Protein AF-A0A519V701-F1 (afdb_monomer_lite)

Structure (mmCIF, N/CA/C/O backbone):
data_AF-A0A519V701-F1
#
_entry.id   AF-A0A519V701-F1
#
loop_
_atom_site.group_PDB
_atom_site.id
_atom_site.type_symbol
_atom_site.label_atom_id
_atom_site.label_alt_id
_atom_site.label_comp_id
_atom_site.label_asym_id
_atom_site.label_entity_id
_atom_site.label_seq_id
_atom_site.pdbx_PDB_ins_code
_atom_site.Cartn_x
_atom_site.Cartn_y
_atom_site.Cartn_z
_atom_site.occupancy
_atom_site.B_iso_or_equiv
_atom_site.auth_seq_id
_atom_site.auth_comp_id
_atom_site.auth_asym_id
_atom_site.auth_atom_id
_atom_site.pdbx_PDB_model_num
ATOM 1 N N . MET A 1 1 ? -10.070 3.987 4.818 1.00 82.25 1 MET A N 1
ATOM 2 C CA . MET A 1 1 ? -10.087 2.769 3.984 1.00 82.25 1 MET A CA 1
ATOM 3 C C . MET A 1 1 ? -8.996 2.858 2.927 1.00 82.25 1 MET A C 1
ATOM 5 O O . MET A 1 1 ? -8.814 3.919 2.340 1.00 82.25 1 MET A O 1
ATOM 9 N N . ALA A 1 2 ? -8.291 1.753 2.680 1.00 86.44 2 ALA A N 1
ATOM 10 C CA . ALA A 1 2 ? -7.309 1.628 1.606 1.00 86.44 2 ALA A CA 1
ATOM 11 C C . ALA A 1 2 ? -7.797 0.601 0.577 1.00 86.44 2 ALA A C 1
ATOM 13 O O . ALA A 1 2 ? -8.280 -0.465 0.951 1.00 86.44 2 ALA A O 1
ATOM 14 N N . THR A 1 3 ? -7.692 0.914 -0.712 1.00 89.25 3 THR A N 1
ATOM 15 C CA . THR A 1 3 ? -8.003 -0.013 -1.809 1.00 89.25 3 THR A CA 1
ATOM 16 C C . THR A 1 3 ? -6.784 -0.161 -2.704 1.00 89.25 3 THR A C 1
ATOM 18 O O . THR A 1 3 ? -6.254 0.831 -3.196 1.00 89.25 3 THR A O 1
ATOM 21 N N . TYR A 1 4 ? -6.373 -1.405 -2.938 1.00 90.50 4 TYR A N 1
ATOM 22 C CA . TYR A 1 4 ? -5.225 -1.760 -3.767 1.00 90.50 4 TYR A CA 1
ATOM 23 C C . TYR A 1 4 ? -5.705 -2.464 -5.038 1.00 90.50 4 TYR A C 1
ATOM 25 O O . TYR A 1 4 ? -6.556 -3.354 -4.976 1.00 90.50 4 TYR A O 1
ATOM 33 N N . ARG A 1 5 ? -5.155 -2.092 -6.194 1.00 90.62 5 ARG A N 1
ATOM 34 C CA . ARG A 1 5 ? -5.435 -2.715 -7.499 1.00 90.62 5 ARG A CA 1
ATOM 35 C C . ARG A 1 5 ? -4.134 -2.983 -8.257 1.00 90.62 5 ARG A C 1
ATOM 37 O O . ARG A 1 5 ? -3.118 -2.348 -7.988 1.00 90.62 5 ARG A O 1
ATOM 44 N N . GLY A 1 6 ? -4.184 -3.907 -9.219 1.00 90.19 6 GLY A N 1
ATOM 45 C CA . GLY A 1 6 ? -3.015 -4.333 -10.010 1.00 90.19 6 GLY A CA 1
ATOM 46 C C . GLY A 1 6 ? -2.410 -5.675 -9.577 1.00 90.19 6 GLY A C 1
ATOM 47 O O . GLY A 1 6 ? -1.307 -6.026 -9.991 1.00 90.19 6 GLY A O 1
ATOM 48 N N . PHE A 1 7 ? -3.115 -6.445 -8.741 1.00 92.38 7 PHE A N 1
ATOM 49 C CA . PHE A 1 7 ? -2.675 -7.786 -8.356 1.00 92.38 7 PHE A CA 1
ATOM 50 C C . PHE A 1 7 ? -2.959 -8.830 -9.441 1.00 92.38 7 PHE A C 1
ATOM 52 O O . PHE A 1 7 ? -3.995 -8.801 -10.107 1.00 92.38 7 PHE A O 1
ATOM 59 N N . LYS A 1 8 ? -2.064 -9.815 -9.561 1.00 93.06 8 LYS A N 1
ATOM 60 C CA . LYS A 1 8 ? -2.266 -11.020 -10.369 1.00 93.06 8 LYS A CA 1
ATOM 61 C C . LYS A 1 8 ? -3.483 -11.792 -9.848 1.00 93.06 8 LYS A C 1
ATOM 63 O O . LYS A 1 8 ? -3.596 -12.021 -8.639 1.00 93.06 8 LYS A O 1
ATOM 68 N N . LYS A 1 9 ? -4.358 -12.257 -10.747 1.00 91.12 9 LYS A N 1
ATOM 69 C CA . LYS A 1 9 ? -5.501 -13.114 -10.384 1.00 91.12 9 LYS A CA 1
ATOM 70 C C . LYS A 1 9 ? -5.022 -14.339 -9.593 1.00 91.12 9 LYS A C 1
ATOM 72 O O . LYS A 1 9 ? -4.052 -14.984 -9.981 1.00 91.12 9 LYS A O 1
ATOM 77 N N . GLY A 1 10 ? -5.689 -14.629 -8.474 1.00 93.12 10 GLY A N 1
ATOM 78 C CA . GLY A 1 10 ? -5.354 -15.756 -7.595 1.00 93.12 10 GLY A CA 1
ATOM 79 C C . GLY A 1 10 ? -4.086 -15.578 -6.751 1.00 93.12 10 GLY A C 1
ATOM 80 O O . GLY A 1 10 ? -3.673 -16.525 -6.098 1.00 93.12 10 GLY A O 1
ATOM 81 N N . SER A 1 11 ? -3.454 -14.397 -6.748 1.00 94.69 11 SER A N 1
ATOM 82 C CA . SER A 1 11 ? -2.225 -14.160 -5.969 1.00 94.69 11 SER A CA 1
ATOM 83 C C . SER A 1 11 ? -2.443 -13.558 -4.584 1.00 94.69 11 SER A C 1
ATOM 85 O O . SER A 1 11 ? -1.469 -13.382 -3.855 1.00 94.69 11 SER A O 1
ATOM 87 N N . ILE A 1 12 ? -3.684 -13.202 -4.240 1.00 94.56 12 ILE A N 1
ATOM 88 C CA . ILE A 1 12 ? -4.012 -12.620 -2.937 1.00 94.56 12 ILE A CA 1
ATOM 89 C C . ILE A 1 12 ? -3.823 -13.699 -1.870 1.00 94.56 12 ILE A C 1
ATOM 91 O O . ILE A 1 12 ? -4.445 -14.755 -1.937 1.00 94.56 12 ILE A O 1
ATOM 95 N N . THR A 1 13 ? -2.951 -13.431 -0.900 1.00 94.06 13 THR A N 1
ATOM 96 C CA . THR A 1 13 ? -2.558 -14.394 0.144 1.00 94.06 13 THR A CA 1
ATOM 97 C C . THR A 1 13 ? -3.296 -14.194 1.464 1.00 94.06 13 THR A C 1
ATOM 99 O O . THR A 1 13 ? -3.135 -14.991 2.384 1.00 94.06 13 THR A O 1
ATOM 102 N N . VAL A 1 14 ? -4.094 -13.132 1.571 1.00 93.50 14 VAL A N 1
ATOM 103 C CA . VAL A 1 14 ? -4.849 -12.773 2.777 1.00 93.50 14 VAL A CA 1
ATOM 104 C C . VAL A 1 14 ? -6.331 -13.096 2.618 1.00 93.50 14 VAL A C 1
ATOM 106 O O . VAL A 1 14 ? -6.856 -13.130 1.504 1.00 93.50 14 VAL A O 1
ATOM 109 N N . LYS A 1 15 ? -7.017 -13.322 3.738 1.00 94.00 15 LYS A N 1
ATOM 110 C CA . LYS A 1 15 ? -8.457 -13.610 3.772 1.00 94.00 15 LYS A CA 1
ATOM 111 C C . LYS A 1 15 ? -9.271 -12.369 4.133 1.00 94.00 15 LYS A C 1
ATOM 113 O O . LYS A 1 15 ? -8.786 -11.457 4.799 1.00 94.00 15 LYS A O 1
ATOM 118 N N . VAL A 1 16 ? -10.540 -12.355 3.730 1.00 92.12 16 VAL A N 1
ATOM 119 C CA . VAL A 1 16 ? -11.495 -11.327 4.167 1.00 92.12 16 VAL A CA 1
ATOM 120 C C . VAL A 1 16 ? -11.611 -11.357 5.694 1.00 92.12 16 VAL A C 1
ATOM 122 O O . VAL A 1 16 ? -11.745 -12.426 6.283 1.00 92.12 16 VAL A O 1
ATOM 125 N N . GLY A 1 17 ? -11.516 -10.185 6.326 1.00 92.25 17 GLY A N 1
ATOM 126 C CA . GLY A 1 17 ? -11.543 -10.034 7.786 1.00 92.25 17 GLY A CA 1
ATOM 127 C C . GLY A 1 17 ? -10.215 -10.331 8.495 1.00 92.25 17 GLY A C 1
ATOM 128 O O . GLY A 1 17 ? -10.124 -10.139 9.703 1.00 92.25 17 GLY A O 1
ATOM 129 N N . GLN A 1 18 ? -9.173 -10.761 7.776 1.00 91.25 18 GLN A N 1
ATOM 130 C CA . GLN A 1 18 ? -7.857 -10.989 8.367 1.00 91.25 18 GLN A CA 1
ATOM 131 C C . GLN A 1 18 ? -7.183 -9.661 8.743 1.00 91.25 18 GLN A C 1
ATOM 133 O O . GLN A 1 18 ? -7.020 -8.776 7.903 1.00 91.25 18 GLN A O 1
ATOM 138 N N . THR A 1 19 ? -6.710 -9.556 9.985 1.00 88.50 19 THR A N 1
ATOM 139 C CA . THR A 1 19 ? -5.797 -8.485 10.401 1.00 88.50 19 THR A CA 1
ATOM 140 C C . THR A 1 19 ? -4.434 -8.676 9.735 1.00 88.50 19 THR A C 1
ATOM 142 O O . THR A 1 19 ? -3.833 -9.747 9.832 1.00 88.50 19 THR A O 1
ATOM 145 N N . VAL A 1 20 ? -3.941 -7.635 9.065 1.00 87.25 20 VAL A N 1
ATOM 146 C CA . VAL A 1 20 ? -2.619 -7.608 8.424 1.00 87.25 20 VAL A CA 1
ATOM 147 C C . VAL A 1 20 ? -1.760 -6.531 9.077 1.00 87.25 20 VAL A C 1
ATOM 149 O O . VAL A 1 20 ? -2.250 -5.443 9.366 1.00 87.25 20 VAL A O 1
ATOM 152 N N . PHE A 1 21 ? -0.484 -6.832 9.305 1.00 83.81 21 PHE A N 1
ATOM 153 C CA . PHE A 1 21 ? 0.486 -5.872 9.841 1.00 83.81 21 PHE A CA 1
ATOM 154 C C . PHE A 1 21 ? 1.298 -5.234 8.710 1.00 83.81 21 PHE A C 1
ATOM 156 O O . PHE A 1 21 ? 1.339 -5.798 7.606 1.00 83.81 21 PHE A O 1
ATOM 163 N N . PRO A 1 22 ? 1.978 -4.095 8.945 1.00 83.25 22 PRO A N 1
ATOM 164 C CA . PRO A 1 22 ? 2.916 -3.565 7.964 1.00 83.25 22 PRO A CA 1
ATOM 165 C C . PRO A 1 22 ? 3.905 -4.645 7.491 1.00 83.25 22 PRO A C 1
ATOM 167 O O . PRO A 1 22 ? 4.203 -5.596 8.210 1.00 83.25 22 PRO A O 1
ATOM 170 N N . TYR A 1 23 ? 4.353 -4.549 6.241 1.00 80.69 23 TYR A N 1
ATOM 171 C CA . TYR A 1 23 ? 5.174 -5.565 5.556 1.00 80.69 23 TYR A CA 1
ATOM 172 C C . TYR A 1 23 ? 4.517 -6.932 5.300 1.00 80.69 23 TYR A C 1
ATOM 174 O O . TYR A 1 23 ? 5.117 -7.762 4.615 1.00 80.69 23 TYR A O 1
ATOM 182 N N . THR A 1 24 ? 3.283 -7.175 5.753 1.00 87.44 24 THR A N 1
ATOM 183 C CA . THR A 1 24 ? 2.550 -8.391 5.376 1.00 87.44 24 THR A CA 1
ATOM 184 C C . THR A 1 24 ? 2.331 -8.408 3.866 1.00 87.44 24 THR A C 1
ATOM 186 O O . THR A 1 24 ? 1.760 -7.481 3.289 1.00 87.44 24 THR A O 1
ATOM 189 N N . LYS A 1 25 ? 2.753 -9.489 3.206 1.00 89.75 25 LYS A N 1
ATOM 190 C CA . LYS A 1 25 ? 2.480 -9.693 1.783 1.00 89.75 25 LYS A CA 1
ATOM 191 C C . LYS A 1 25 ? 0.976 -9.887 1.571 1.00 89.75 25 LYS A C 1
ATOM 193 O O . LYS A 1 25 ? 0.395 -10.844 2.075 1.00 89.75 25 LYS A O 1
ATOM 198 N N . VAL A 1 26 ? 0.367 -8.994 0.792 1.00 92.06 26 VAL A N 1
ATOM 199 C CA . VAL A 1 26 ? -1.070 -9.043 0.461 1.00 92.06 26 VAL A CA 1
ATOM 200 C C . VAL A 1 26 ? -1.324 -9.764 -0.866 1.00 92.06 26 VAL A C 1
ATOM 202 O O . VAL A 1 26 ? -2.322 -10.465 -1.009 1.00 92.06 26 VAL A O 1
ATOM 205 N N . GLY A 1 27 ? -0.411 -9.634 -1.831 1.00 92.62 27 GLY A N 1
ATOM 206 C CA . GLY A 1 27 ? -0.513 -10.284 -3.135 1.00 92.62 27 GLY A CA 1
ATOM 207 C C . GLY A 1 27 ? 0.700 -10.020 -4.023 1.00 92.62 27 GLY A C 1
ATOM 208 O O . GLY A 1 27 ? 1.672 -9.400 -3.589 1.00 92.62 27 GLY A O 1
ATOM 209 N N . LEU A 1 28 ? 0.658 -10.507 -5.266 1.00 93.50 28 LEU A N 1
ATOM 210 C CA . LEU A 1 28 ? 1.705 -10.264 -6.263 1.00 93.50 28 LEU A CA 1
ATOM 211 C C . LEU A 1 28 ? 1.214 -9.279 -7.315 1.00 93.50 28 LEU A C 1
ATOM 213 O O . LEU A 1 28 ? 0.115 -9.433 -7.842 1.00 93.50 28 LEU A O 1
ATOM 217 N N . ASN A 1 29 ? 2.039 -8.290 -7.649 1.00 92.31 29 ASN A N 1
ATOM 218 C CA . ASN A 1 29 ? 1.773 -7.420 -8.789 1.00 92.31 29 ASN A CA 1
ATOM 219 C C . ASN A 1 29 ? 1.889 -8.216 -10.105 1.00 92.31 29 ASN A C 1
ATOM 221 O O . ASN A 1 29 ? 2.586 -9.232 -10.170 1.00 92.31 29 ASN A O 1
ATOM 225 N N . THR A 1 30 ? 1.203 -7.767 -11.151 1.00 90.62 30 THR A N 1
ATOM 226 C CA . THR A 1 30 ? 1.310 -8.345 -12.492 1.00 90.62 30 THR A CA 1
ATOM 227 C C . THR A 1 30 ? 1.550 -7.265 -13.529 1.00 90.62 30 THR A C 1
ATOM 229 O O . THR A 1 30 ? 1.082 -6.138 -13.391 1.00 90.62 30 THR A O 1
ATOM 232 N N . LYS A 1 31 ? 2.226 -7.644 -14.616 1.00 91.00 31 LYS A N 1
ATOM 233 C CA . LYS A 1 31 ? 2.286 -6.812 -15.814 1.00 91.00 31 LYS A CA 1
ATOM 234 C C . LYS A 1 31 ? 0.871 -6.578 -16.338 1.00 91.00 31 LYS A C 1
ATOM 236 O O . LYS A 1 31 ? 0.056 -7.506 -16.339 1.00 91.00 31 LYS A O 1
ATOM 241 N N . SER A 1 32 ? 0.594 -5.358 -16.779 1.00 80.06 32 SER A N 1
ATOM 242 C CA . SER A 1 32 ? -0.696 -4.963 -17.341 1.00 80.06 32 SER A CA 1
ATOM 243 C C . SER A 1 32 ? -0.515 -4.023 -18.532 1.00 80.06 32 SER A C 1
ATOM 245 O O . SER A 1 32 ? 0.412 -3.214 -18.553 1.00 80.06 32 SER A O 1
ATOM 247 N N . GLY A 1 33 ? -1.444 -4.088 -19.487 1.00 74.56 33 GLY A N 1
ATOM 248 C CA . GLY A 1 33 ? -1.421 -3.273 -20.704 1.00 74.56 33 GLY A CA 1
ATOM 249 C C . GLY A 1 33 ? -0.454 -3.793 -21.773 1.00 74.56 33 GLY A C 1
ATOM 250 O O . GLY A 1 33 ? 0.336 -4.706 -21.535 1.00 74.56 33 GLY A O 1
ATOM 251 N N . SER A 1 34 ? -0.518 -3.190 -22.961 1.00 75.69 34 SER A N 1
ATOM 252 C CA . SER A 1 34 ? 0.313 -3.533 -24.128 1.00 75.69 34 SER A CA 1
ATOM 253 C C . SER A 1 34 ? 1.813 -3.371 -23.875 1.00 75.69 34 SER A C 1
ATOM 255 O O . SER A 1 34 ? 2.622 -4.075 -24.467 1.00 75.69 34 SER A O 1
ATOM 257 N N . ASN A 1 35 ? 2.186 -2.471 -22.964 1.00 80.31 35 ASN A N 1
ATOM 258 C CA . ASN A 1 35 ? 3.578 -2.087 -22.733 1.00 80.31 35 ASN A CA 1
ATOM 259 C C . ASN A 1 35 ? 4.290 -3.014 -21.729 1.00 80.31 35 ASN A C 1
ATOM 261 O O . ASN A 1 35 ? 5.462 -2.812 -21.432 1.00 80.31 35 ASN A O 1
ATOM 265 N N . GLY A 1 36 ? 3.593 -4.012 -21.165 1.00 84.19 36 GLY A N 1
ATOM 266 C CA . GLY A 1 36 ? 4.197 -5.014 -20.279 1.00 84.19 36 GLY A CA 1
ATOM 267 C C . GLY A 1 36 ? 4.745 -4.465 -18.955 1.00 84.19 36 GLY A C 1
ATOM 268 O O . GLY A 1 36 ? 5.592 -5.110 -18.333 1.00 84.19 36 GLY A O 1
ATOM 269 N N . MET A 1 37 ? 4.273 -3.296 -18.519 1.00 86.31 37 MET A N 1
ATOM 270 C CA . MET A 1 37 ? 4.725 -2.627 -17.297 1.00 86.31 37 MET A CA 1
ATOM 271 C C . MET A 1 37 ? 3.988 -3.157 -16.063 1.00 86.31 37 MET A C 1
ATOM 273 O O . MET A 1 37 ? 2.820 -3.546 -16.139 1.00 86.31 37 MET A O 1
ATOM 277 N N . TYR A 1 38 ? 4.668 -3.154 -14.917 1.00 89.06 38 TYR A N 1
ATOM 278 C CA . TYR A 1 38 ? 4.045 -3.399 -13.617 1.00 89.06 38 TYR A CA 1
ATOM 279 C C . TYR A 1 38 ? 3.402 -2.111 -13.117 1.00 89.06 38 TYR A C 1
ATOM 281 O O . TYR A 1 38 ? 4.046 -1.066 -13.108 1.00 89.06 38 TYR A O 1
ATOM 289 N N . ASN A 1 39 ? 2.145 -2.190 -12.686 1.00 86.62 39 ASN A N 1
ATOM 290 C CA . ASN A 1 39 ? 1.400 -1.028 -12.214 1.00 86.62 39 ASN A CA 1
ATOM 291 C C . ASN A 1 39 ? 0.672 -1.374 -10.920 1.00 86.62 39 ASN A C 1
ATOM 293 O O . ASN A 1 39 ? 0.092 -2.453 -10.787 1.00 86.62 39 ASN A O 1
ATOM 297 N N . ILE A 1 40 ? 0.671 -0.449 -9.967 1.00 87.88 40 ILE A N 1
ATOM 298 C CA . ILE A 1 40 ? -0.147 -0.538 -8.761 1.00 87.88 40 ILE A CA 1
ATOM 299 C C . ILE A 1 40 ? -0.986 0.728 -8.645 1.00 87.88 40 ILE A C 1
ATOM 301 O O . ILE A 1 40 ? -0.505 1.826 -8.909 1.00 87.88 40 ILE A O 1
ATOM 305 N N . SER A 1 41 ? -2.247 0.572 -8.258 1.00 88.62 41 SER A N 1
ATOM 306 C CA . SER A 1 41 ? -3.117 1.696 -7.924 1.00 88.62 41 SER A CA 1
ATOM 307 C C . SER A 1 41 ? -3.527 1.571 -6.465 1.00 88.62 41 SER A C 1
ATOM 309 O O . SER A 1 41 ? -4.007 0.518 -6.034 1.00 88.62 41 SER A O 1
ATOM 311 N N . LEU A 1 42 ? -3.293 2.644 -5.713 1.00 88.12 42 LEU A N 1
ATOM 312 C CA . LEU A 1 42 ? -3.646 2.779 -4.309 1.00 88.12 42 LEU A CA 1
ATOM 313 C C . LEU A 1 42 ? -4.629 3.937 -4.162 1.00 88.12 42 LEU A C 1
ATOM 315 O O . LEU A 1 42 ? -4.336 5.061 -4.557 1.00 88.12 42 LEU A O 1
ATOM 319 N N . LEU A 1 43 ? -5.776 3.655 -3.557 1.00 87.94 43 LEU A N 1
ATOM 320 C CA . LEU A 1 43 ? -6.752 4.657 -3.161 1.00 87.94 43 LEU A CA 1
ATOM 321 C C . LEU A 1 43 ? -6.849 4.689 -1.636 1.00 87.94 43 LEU A C 1
ATOM 323 O O . LEU A 1 43 ? -7.241 3.694 -1.022 1.00 87.94 43 LEU A O 1
ATOM 327 N N . LEU A 1 44 ? -6.523 5.835 -1.040 1.00 85.81 44 LEU A N 1
ATOM 328 C CA . LEU A 1 44 ? -6.671 6.103 0.389 1.00 85.81 44 LEU A CA 1
ATOM 329 C C . LEU A 1 44 ? -7.828 7.076 0.606 1.00 85.81 44 LEU A C 1
ATOM 331 O O . LEU A 1 44 ? -7.853 8.168 0.042 1.00 85.81 44 LEU A O 1
ATOM 335 N N . THR A 1 45 ? -8.784 6.667 1.430 1.00 84.19 45 THR A N 1
ATOM 336 C CA . THR A 1 45 ? -9.961 7.466 1.783 1.00 84.19 45 THR A CA 1
ATOM 337 C C . THR A 1 45 ? -10.144 7.497 3.290 1.00 84.19 45 THR A C 1
ATOM 339 O O . THR A 1 45 ? -9.854 6.518 3.983 1.00 84.19 45 THR A O 1
ATOM 342 N N . TYR A 1 46 ? -10.660 8.602 3.808 1.00 84.44 46 TYR A N 1
ATOM 343 C CA . TYR A 1 46 ? -11.054 8.732 5.209 1.00 84.44 46 TYR A CA 1
ATOM 344 C C . TYR A 1 46 ? -12.443 9.358 5.299 1.00 84.44 46 TYR A C 1
ATOM 346 O O . TYR A 1 46 ? -12.877 10.055 4.380 1.00 84.44 46 TYR A O 1
ATOM 354 N N . LEU A 1 47 ? -13.148 9.072 6.392 1.00 81.62 47 LEU A N 1
ATOM 355 C CA . LEU A 1 47 ? -14.439 9.684 6.673 1.00 81.62 47 LEU A CA 1
ATOM 356 C C . LEU A 1 47 ? -14.203 11.097 7.209 1.00 81.62 47 LEU A C 1
ATOM 358 O O . LEU A 1 47 ? -13.492 11.268 8.199 1.00 81.62 47 LEU A O 1
ATOM 362 N N . LYS A 1 48 ? -14.800 12.102 6.570 1.00 78.25 48 LYS A N 1
ATOM 363 C CA . LYS A 1 48 ? -14.773 13.479 7.063 1.00 78.25 48 LYS A CA 1
ATOM 364 C C . LYS A 1 48 ? -15.802 13.618 8.180 1.00 78.25 48 LYS A C 1
ATOM 366 O O . LYS A 1 48 ? -16.983 13.829 7.924 1.00 78.25 48 LYS A O 1
ATOM 3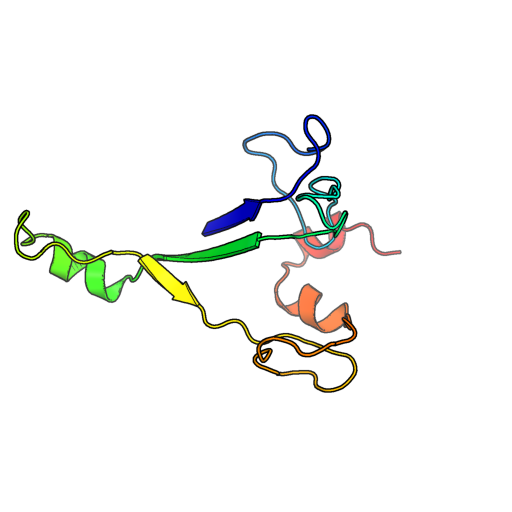71 N N . SER A 1 49 ? -15.359 13.488 9.424 1.00 68.06 49 SER A N 1
ATOM 372 C CA . SER A 1 49 ? -16.217 13.579 10.614 1.00 68.06 49 SER A CA 1
ATOM 373 C C . SER A 1 49 ? -17.000 14.896 10.693 1.00 68.06 49 SER A C 1
ATOM 375 O O . SER A 1 49 ? -18.173 14.878 11.050 1.00 68.06 49 SER A O 1
ATOM 377 N N . ASN A 1 50 ? -16.400 16.016 10.278 1.00 65.75 50 ASN A N 1
ATOM 378 C CA . ASN A 1 50 ? -17.069 17.325 10.260 1.00 65.75 50 ASN A CA 1
ATOM 379 C C . ASN A 1 50 ? -18.229 17.408 9.252 1.00 65.75 50 ASN A C 1
ATOM 381 O O . ASN A 1 50 ? -19.136 18.217 9.433 1.00 65.75 50 ASN A O 1
ATOM 385 N N . ASP A 1 51 ? -18.226 16.563 8.216 1.00 62.97 51 ASP A N 1
ATOM 386 C CA . ASP A 1 51 ? -19.286 16.523 7.204 1.00 62.97 51 ASP A CA 1
ATOM 387 C C . ASP A 1 51 ? -20.409 15.531 7.562 1.00 62.97 51 ASP A C 1
ATOM 389 O O . ASP A 1 51 ? -21.425 15.452 6.873 1.00 62.97 51 ASP A O 1
ATOM 393 N N . LEU A 1 52 ? -20.258 14.777 8.657 1.00 66.06 52 LEU A N 1
ATOM 394 C CA . LEU A 1 52 ? -21.249 13.791 9.080 1.00 66.06 52 LEU A CA 1
ATOM 395 C C . LEU A 1 52 ? -22.536 14.474 9.566 1.00 66.06 52 LEU A C 1
ATOM 397 O O . LEU A 1 52 ? -23.629 14.108 9.139 1.00 66.06 52 LEU A O 1
ATOM 401 N N . GLU A 1 53 ? -22.415 15.518 10.387 1.00 66.06 53 GLU A N 1
ATOM 402 C CA . GLU A 1 53 ? -23.565 16.297 10.867 1.00 66.06 53 GLU A CA 1
ATOM 403 C C . GLU A 1 53 ? -24.201 17.144 9.756 1.00 66.06 53 GLU A C 1
ATOM 405 O O . GLU A 1 53 ? -25.424 17.246 9.676 1.00 66.06 53 GLU A O 1
ATOM 410 N N . SER A 1 54 ? -23.399 17.678 8.826 1.00 62.78 54 SER A N 1
ATOM 411 C CA . SER A 1 54 ? -23.909 18.447 7.681 1.00 62.78 54 SER A CA 1
ATOM 412 C C . SER A 1 54 ? -24.595 17.576 6.618 1.00 62.78 54 SER A C 1
ATOM 414 O O . SER A 1 54 ? -25.334 18.095 5.779 1.00 62.78 54 SER A O 1
ATOM 416 N N . SER A 1 55 ? -24.403 16.252 6.664 1.00 61.12 55 SER A N 1
ATOM 417 C CA . SER A 1 55 ? -25.037 15.295 5.749 1.00 61.12 55 SER A CA 1
ATOM 418 C C . SER A 1 55 ? -26.462 14.885 6.120 1.00 61.12 55 SER A C 1
ATOM 420 O O . SER A 1 55 ? -27.199 14.426 5.250 1.00 61.12 55 SER A O 1
ATOM 422 N N . LYS A 1 56 ? -26.902 15.120 7.366 1.00 65.69 56 LYS A N 1
ATOM 423 C CA . LYS A 1 56 ? -28.263 14.768 7.823 1.00 65.69 56 LYS A CA 1
ATOM 424 C C . LYS A 1 56 ? -29.377 15.501 7.064 1.00 65.69 56 LYS A C 1
ATOM 426 O O . LYS A 1 56 ? -30.480 14.978 6.966 1.00 65.69 56 LYS A O 1
ATOM 431 N N . ASN A 1 57 ? -29.082 16.677 6.506 1.00 66.62 57 ASN A N 1
ATOM 432 C CA . ASN A 1 57 ? -30.023 17.495 5.729 1.00 66.62 57 ASN A CA 1
ATOM 433 C C . ASN A 1 57 ? -29.738 17.466 4.214 1.00 66.62 57 ASN A C 1
ATOM 435 O O . ASN A 1 57 ? -30.204 18.340 3.477 1.00 66.62 57 ASN A O 1
ATOM 439 N N . GLN A 1 58 ? -28.932 16.508 3.738 1.00 68.75 58 GLN A N 1
ATOM 440 C CA . GLN A 1 58 ? -28.625 16.394 2.314 1.00 68.75 58 GLN A CA 1
ATOM 441 C C . GLN A 1 58 ? -29.742 15.669 1.547 1.00 68.75 58 GLN A C 1
ATOM 443 O O . GLN A 1 58 ? -30.283 14.659 1.984 1.00 68.75 58 GLN A O 1
ATOM 448 N N . ASN A 1 59 ? -30.069 16.193 0.372 1.00 71.06 59 ASN A N 1
ATOM 449 C CA . ASN A 1 59 ? -30.928 15.613 -0.647 1.00 71.06 59 ASN A CA 1
ATOM 450 C C . ASN A 1 59 ? -30.096 15.323 -1.913 1.00 71.06 59 ASN A C 1
ATOM 452 O O . ASN A 1 59 ? -28.914 15.660 -1.998 1.00 71.06 59 ASN A O 1
ATOM 456 N N . LEU A 1 60 ? -30.714 14.715 -2.928 1.00 64.06 60 LEU A N 1
ATOM 457 C CA . LEU A 1 60 ? -30.035 14.377 -4.187 1.00 64.06 60 LEU A CA 1
ATOM 458 C C . LEU A 1 60 ? -29.372 15.579 -4.892 1.00 64.06 60 LEU A C 1
ATOM 460 O O . LEU A 1 60 ? -28.429 15.376 -5.649 1.00 64.06 60 LEU A O 1
ATOM 464 N N . GLN A 1 61 ? -29.831 16.813 -4.655 1.00 67.31 61 GLN A N 1
ATOM 465 C CA . GLN A 1 61 ? -29.286 18.012 -5.302 1.00 67.31 61 GLN A CA 1
ATOM 466 C C . GLN A 1 61 ? -28.073 18.612 -4.577 1.00 67.31 61 GLN A C 1
ATOM 468 O O . GLN A 1 61 ? -27.297 19.333 -5.198 1.00 67.31 61 GLN A O 1
ATOM 473 N N . ASN A 1 62 ? -27.881 18.332 -3.285 1.00 68.69 62 ASN A N 1
ATOM 474 C CA . ASN A 1 62 ? -26.795 18.911 -2.483 1.00 68.69 62 ASN A CA 1
ATOM 475 C C . ASN A 1 62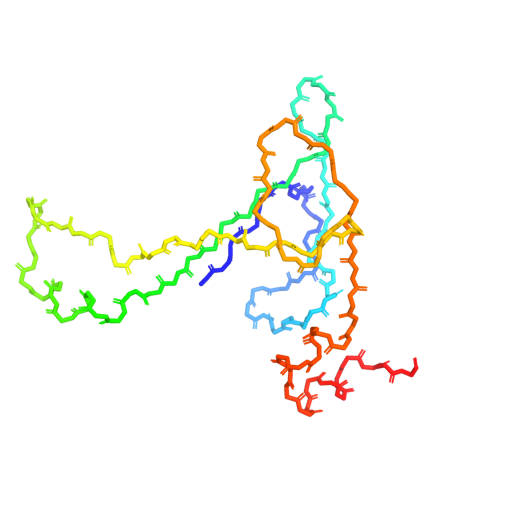 ? -25.899 17.854 -1.810 1.00 68.69 62 ASN A C 1
ATOM 477 O O . ASN A 1 62 ? -25.100 18.197 -0.933 1.00 68.69 62 ASN A O 1
ATOM 481 N N . SER A 1 63 ? -26.021 16.585 -2.218 1.00 67.06 63 SER A N 1
ATOM 482 C CA . SER A 1 63 ? -25.229 15.491 -1.660 1.00 67.06 63 SER A CA 1
ATOM 483 C C . SER A 1 63 ? -23.735 15.744 -1.874 1.00 67.06 63 SER A C 1
ATOM 485 O O . SER A 1 63 ? -23.283 15.949 -3.005 1.00 67.06 63 SER A O 1
ATOM 487 N N . LYS A 1 64 ? -22.959 15.737 -0.790 1.00 68.62 64 LYS A N 1
ATOM 488 C CA . LYS A 1 64 ? -21.497 15.850 -0.827 1.00 68.62 64 LYS A CA 1
ATOM 489 C C . LYS A 1 64 ? -20.886 14.522 -0.405 1.00 68.62 64 LYS A C 1
ATOM 491 O O . LYS A 1 64 ? -21.372 13.868 0.512 1.00 68.62 64 LYS A O 1
ATOM 496 N N . SER A 1 65 ? -19.788 14.133 -1.054 1.00 71.62 65 SER A N 1
ATOM 497 C CA . SER A 1 65 ? -19.031 12.949 -0.639 1.00 71.62 65 SER A CA 1
ATOM 498 C C . SER A 1 65 ? -18.556 13.105 0.805 1.00 71.62 65 SER A C 1
ATOM 500 O O . SER A 1 65 ? -17.776 14.009 1.112 1.00 71.62 65 SER A O 1
ATOM 502 N N . LEU A 1 66 ? -18.963 12.165 1.659 1.00 74.38 66 LEU A N 1
ATOM 503 C CA . LEU A 1 66 ? -18.472 12.024 3.034 1.00 74.38 66 LEU A CA 1
ATOM 504 C C . LEU A 1 66 ? -16.999 11.594 3.100 1.00 74.38 66 LEU A C 1
ATOM 506 O O . LEU A 1 66 ? -16.379 11.629 4.164 1.00 74.38 66 LEU A O 1
ATOM 510 N N . TYR A 1 67 ? -16.431 11.173 1.969 1.00 74.12 67 TYR A N 1
ATOM 511 C CA . TYR A 1 67 ? -15.052 10.725 1.882 1.00 74.12 67 TYR A CA 1
ATOM 512 C C . TYR A 1 67 ? -14.127 11.844 1.417 1.00 74.12 67 TYR A C 1
ATOM 514 O O . TYR A 1 67 ? -14.376 12.519 0.413 1.00 74.12 67 TYR A O 1
ATOM 522 N N . GLY A 1 68 ? -13.034 12.016 2.158 1.00 76.50 68 GLY A N 1
ATOM 523 C CA . GLY A 1 68 ? -11.884 12.814 1.758 1.00 76.50 68 GLY A CA 1
ATOM 524 C C . GLY A 1 68 ? -10.812 11.966 1.095 1.00 76.50 68 GLY A C 1
ATOM 525 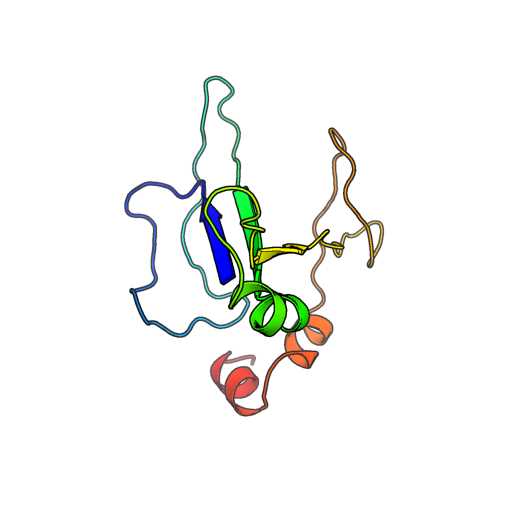O O . GLY A 1 68 ? -10.660 10.781 1.401 1.00 76.50 68 GLY A O 1
ATOM 526 N N . PHE A 1 69 ? -10.057 12.604 0.204 1.00 79.62 69 PHE A N 1
ATOM 527 C CA . PHE A 1 69 ? -8.841 12.049 -0.375 1.00 79.62 69 PHE A CA 1
ATOM 528 C C . PHE A 1 69 ? -7.635 12.607 0.373 1.00 79.62 69 PHE A C 1
ATOM 530 O O . PHE A 1 69 ? -7.637 13.765 0.797 1.00 79.62 69 PHE A O 1
ATOM 537 N N . VAL A 1 70 ? -6.621 11.770 0.552 1.00 80.56 70 VAL A N 1
ATOM 538 C CA . VAL A 1 70 ? -5.328 12.180 1.102 1.00 80.56 70 VAL A CA 1
ATOM 539 C C . VAL A 1 70 ? -4.412 12.494 -0.073 1.00 80.56 70 VAL A C 1
ATOM 541 O O . VAL A 1 70 ? -4.411 11.743 -1.046 1.00 80.56 70 VAL A O 1
ATOM 544 N N . ASN A 1 71 ? -3.633 13.573 0.019 1.00 83.31 71 ASN A N 1
ATOM 545 C CA . ASN A 1 71 ? -2.479 13.765 -0.853 1.00 83.31 71 ASN A CA 1
ATOM 54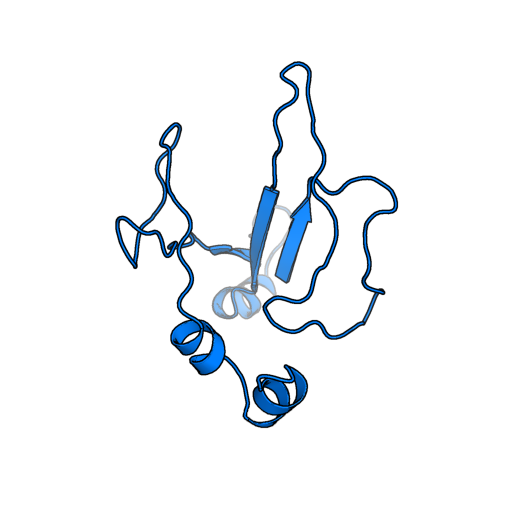6 C C . ASN A 1 71 ? -1.254 13.153 -0.153 1.00 83.31 71 ASN A C 1
ATOM 548 O O . ASN A 1 71 ? -0.758 13.752 0.803 1.00 83.31 71 ASN A O 1
ATOM 552 N N . PRO A 1 72 ? -0.834 11.926 -0.510 1.00 84.81 72 PRO A N 1
ATOM 553 C CA . PRO A 1 72 ? 0.185 11.217 0.246 1.00 84.81 72 PRO A CA 1
ATOM 554 C C . PRO A 1 72 ? 1.561 11.852 0.058 1.00 84.81 72 PRO A C 1
ATOM 556 O O . PRO A 1 72 ? 1.986 12.150 -1.058 1.00 84.81 72 PRO A O 1
ATOM 559 N N . HIS A 1 73 ? 2.274 11.982 1.170 1.00 88.69 73 HIS A N 1
ATOM 560 C CA . HIS A 1 73 ? 3.705 12.229 1.171 1.00 88.69 73 HIS A CA 1
ATOM 561 C C . HIS A 1 73 ? 4.435 10.887 1.240 1.00 88.69 73 HIS A C 1
ATOM 563 O O . HIS A 1 73 ? 4.034 9.981 1.972 1.00 88.69 73 HIS A O 1
ATOM 569 N N . PHE A 1 74 ? 5.501 10.757 0.463 1.00 88.75 74 PHE A N 1
ATOM 570 C CA . PHE A 1 74 ? 6.279 9.540 0.318 1.00 88.75 74 PHE A CA 1
ATOM 571 C C . PHE A 1 74 ? 7.679 9.717 0.889 1.00 88.75 74 PHE A C 1
ATOM 573 O O . PHE A 1 74 ? 8.286 10.785 0.799 1.00 88.75 74 PHE A O 1
ATOM 580 N N . TYR A 1 75 ? 8.186 8.617 1.442 1.00 89.81 75 TYR A N 1
ATOM 581 C CA . TYR A 1 75 ? 9.564 8.483 1.881 1.00 89.81 75 TYR A CA 1
ATOM 582 C C . TYR A 1 75 ? 10.383 7.838 0.755 1.00 89.81 75 TYR A C 1
ATOM 584 O O . TYR A 1 75 ? 10.147 6.692 0.362 1.00 89.81 75 TYR A O 1
ATOM 592 N N . THR A 1 76 ? 11.333 8.590 0.217 1.00 92.56 76 THR A N 1
ATOM 593 C CA . THR A 1 76 ? 12.193 8.202 -0.910 1.00 92.56 76 THR A CA 1
ATOM 594 C C . THR A 1 76 ? 13.662 8.292 -0.494 1.00 92.56 76 THR A C 1
ATOM 596 O O . THR A 1 76 ? 13.960 8.844 0.568 1.00 92.56 76 THR A O 1
ATOM 599 N N . LEU A 1 77 ? 14.590 7.729 -1.275 1.00 91.38 77 LEU A N 1
ATOM 600 C CA . LEU A 1 77 ? 16.026 7.891 -0.987 1.00 91.38 77 LEU A CA 1
ATOM 601 C C . LEU A 1 77 ? 16.464 9.354 -1.118 1.00 91.38 77 LEU A C 1
ATOM 603 O O . LEU A 1 77 ? 17.379 9.790 -0.428 1.00 91.38 77 LEU A O 1
ATOM 607 N N . GLU A 1 78 ? 15.806 10.098 -1.999 1.00 88.31 78 GLU A N 1
ATOM 608 C CA . GLU A 1 78 ? 16.113 11.479 -2.342 1.00 88.31 78 GLU A CA 1
ATOM 609 C C . GLU A 1 78 ? 15.563 12.461 -1.292 1.00 88.31 78 GLU A C 1
ATOM 611 O O . GLU A 1 78 ? 16.184 13.483 -1.006 1.00 88.31 78 GLU A O 1
ATOM 616 N N . ASN A 1 79 ? 14.396 12.159 -0.709 1.00 87.12 79 ASN A N 1
ATOM 617 C CA . ASN A 1 79 ? 13.751 12.971 0.322 1.00 87.12 79 ASN A C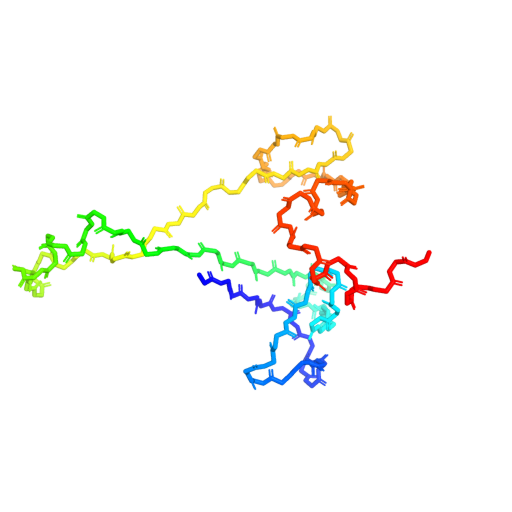A 1
ATOM 618 C C . ASN A 1 79 ? 12.792 12.125 1.183 1.00 87.12 79 ASN A C 1
ATOM 620 O O . ASN A 1 79 ? 11.970 11.363 0.667 1.00 87.12 79 ASN A O 1
ATOM 624 N N . GLY A 1 80 ? 12.857 12.297 2.506 1.00 85.38 80 GLY A N 1
ATOM 625 C CA . GLY A 1 80 ? 11.996 11.601 3.462 1.00 85.38 80 GLY A CA 1
ATOM 626 C C . GLY A 1 80 ? 10.560 12.135 3.569 1.00 85.38 80 GLY A C 1
ATOM 627 O O . GLY A 1 80 ? 9.756 11.558 4.296 1.00 85.38 80 GLY A O 1
ATOM 628 N N . ASN A 1 81 ? 10.227 13.233 2.891 1.00 89.00 81 ASN A N 1
ATOM 629 C CA . ASN A 1 81 ? 8.901 13.838 2.929 1.00 89.00 81 ASN A CA 1
ATOM 630 C C . ASN A 1 81 ? 8.584 14.547 1.601 1.00 89.00 81 ASN A C 1
ATOM 632 O O . ASN A 1 81 ? 8.828 15.746 1.459 1.00 89.00 81 ASN A O 1
ATOM 636 N N . LEU A 1 82 ? 8.063 13.806 0.617 1.00 91.12 82 LEU A N 1
ATOM 637 C CA . LEU A 1 82 ? 7.877 14.308 -0.748 1.00 91.12 82 LEU A CA 1
ATOM 638 C C . LEU A 1 82 ? 6.508 13.954 -1.345 1.00 91.12 82 LEU A C 1
ATOM 640 O O . LEU A 1 82 ? 6.081 12.804 -1.293 1.00 91.12 82 LEU A O 1
ATOM 644 N N . ILE A 1 83 ? 5.857 14.917 -2.001 1.00 92.06 83 ILE A N 1
ATOM 645 C CA . ILE A 1 83 ? 4.750 14.642 -2.930 1.00 92.06 83 ILE A CA 1
ATOM 646 C C . ILE A 1 83 ? 5.367 14.279 -4.284 1.00 92.06 83 ILE A C 1
ATOM 648 O O . ILE A 1 83 ? 6.139 15.059 -4.839 1.00 92.06 83 ILE A O 1
ATOM 652 N N . LEU A 1 84 ? 5.049 13.094 -4.807 1.00 90.94 84 LEU A N 1
ATOM 653 C CA . LEU A 1 84 ? 5.603 12.635 -6.082 1.00 90.94 84 LEU A CA 1
ATOM 654 C C . LEU A 1 84 ? 5.034 13.452 -7.243 1.00 90.94 84 LEU A C 1
ATOM 656 O O . LEU A 1 84 ? 3.831 13.705 -7.311 1.00 90.94 84 LEU A O 1
ATOM 660 N N . GLU A 1 85 ? 5.896 13.808 -8.186 1.00 92.69 85 GLU A N 1
ATOM 661 C CA . GLU A 1 85 ? 5.492 14.457 -9.425 1.00 92.69 85 GLU A CA 1
ATOM 662 C C . GLU A 1 85 ? 5.266 13.427 -10.531 1.00 92.69 85 GLU A C 1
ATOM 664 O O . GLU A 1 85 ? 5.859 12.344 -10.558 1.00 92.69 85 GLU A O 1
ATOM 669 N N . ASN A 1 86 ? 4.403 13.786 -11.478 1.00 91.06 86 ASN A N 1
ATOM 670 C CA . ASN A 1 86 ? 4.109 12.939 -12.621 1.00 91.06 86 ASN A CA 1
ATOM 671 C C . ASN A 1 86 ? 5.350 12.765 -13.518 1.00 91.06 86 ASN A C 1
ATOM 673 O O . ASN A 1 86 ? 6.128 13.699 -13.701 1.00 91.06 86 ASN A O 1
ATOM 677 N N . ASN A 1 87 ? 5.500 11.580 -14.114 1.00 89.00 87 ASN A N 1
ATOM 678 C CA . ASN A 1 87 ? 6.578 11.225 -15.043 1.00 89.00 87 ASN A CA 1
ATOM 679 C C . ASN A 1 87 ? 8.006 11.374 -14.484 1.00 89.00 87 ASN A C 1
ATOM 681 O O . ASN A 1 87 ? 8.955 11.526 -15.254 1.00 89.00 87 ASN A O 1
ATOM 685 N N . LYS A 1 88 ? 8.179 11.299 -13.159 1.00 93.19 88 LYS A N 1
ATOM 686 C CA . LYS A 1 88 ? 9.495 11.223 -12.512 1.00 93.19 88 LYS A CA 1
ATOM 687 C C . LYS A 1 88 ? 9.775 9.827 -11.961 1.00 93.19 88 LYS A C 1
ATOM 689 O O . LYS A 1 88 ? 8.865 9.090 -11.581 1.00 93.19 88 LYS A O 1
ATOM 694 N N . PHE A 1 89 ? 11.058 9.481 -11.916 1.00 90.75 89 PHE A N 1
ATOM 695 C CA . PHE A 1 89 ? 11.551 8.252 -11.303 1.00 90.75 89 PHE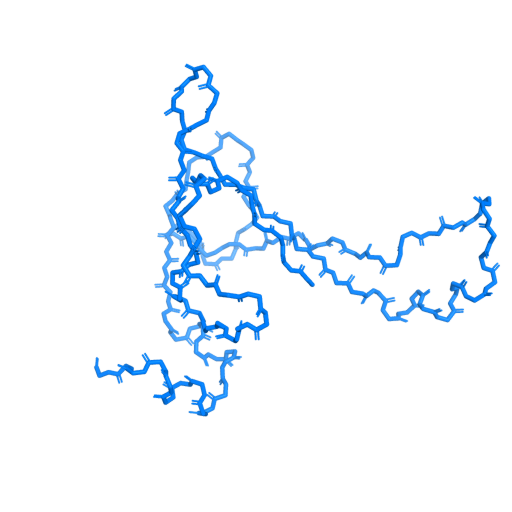 A CA 1
ATOM 696 C C . PHE A 1 89 ? 12.042 8.542 -9.888 1.00 90.75 89 PHE A C 1
ATOM 698 O O . PHE A 1 89 ? 12.718 9.542 -9.659 1.00 90.75 89 PHE A O 1
ATOM 705 N N . TYR A 1 90 ? 11.709 7.648 -8.963 1.00 92.06 90 TYR A N 1
ATOM 706 C CA . TYR A 1 90 ? 12.065 7.746 -7.551 1.00 92.06 90 TYR A CA 1
ATOM 707 C C . TYR A 1 90 ? 12.514 6.387 -7.045 1.00 92.06 90 TYR A C 1
ATOM 709 O O . TYR A 1 90 ? 11.966 5.359 -7.462 1.00 92.06 90 TYR A O 1
ATOM 717 N N . THR A 1 91 ? 13.444 6.375 -6.094 1.00 91.94 91 THR A N 1
ATOM 718 C CA . THR A 1 91 ? 13.809 5.140 -5.402 1.00 91.94 91 THR A CA 1
ATOM 719 C C . THR A 1 91 ? 13.105 5.071 -4.055 1.00 91.94 91 THR A C 1
ATOM 721 O O . THR A 1 91 ? 13.287 5.926 -3.189 1.00 91.94 91 THR A O 1
ATOM 724 N N . SER A 1 92 ? 12.291 4.033 -3.848 1.00 86.94 92 SER A N 1
ATOM 725 C CA . SER A 1 92 ? 11.626 3.829 -2.560 1.00 86.94 92 SER A CA 1
ATOM 726 C C . SER A 1 92 ? 12.655 3.580 -1.461 1.00 86.94 92 SER A C 1
ATOM 728 O O . SER A 1 92 ? 13.506 2.699 -1.605 1.00 86.94 92 SER A O 1
ATOM 730 N N . ALA A 1 93 ? 12.520 4.273 -0.336 1.00 88.44 93 ALA A N 1
ATOM 731 C CA . ALA A 1 93 ? 13.286 3.996 0.868 1.00 88.44 93 ALA A CA 1
ATOM 732 C C . ALA A 1 93 ? 12.353 3.509 1.981 1.00 88.44 93 ALA A C 1
ATOM 734 O O . ALA A 1 93 ? 11.142 3.731 1.951 1.00 88.44 93 ALA A O 1
ATOM 735 N N . LYS A 1 94 ? 12.909 2.815 2.974 1.00 82.75 94 LYS A N 1
ATOM 736 C CA . LYS A 1 94 ? 12.157 2.364 4.147 1.00 82.75 94 LYS A CA 1
ATOM 737 C C . LYS A 1 94 ? 12.975 2.600 5.403 1.00 82.75 94 LYS A C 1
ATOM 739 O O . LYS A 1 94 ? 14.138 2.211 5.461 1.00 82.75 94 LYS A O 1
ATOM 744 N N . LYS A 1 95 ? 12.340 3.175 6.420 1.00 83.94 95 LYS A N 1
ATOM 745 C CA . LYS A 1 95 ? 12.903 3.287 7.762 1.00 83.94 95 LYS A CA 1
ATOM 746 C C . LYS A 1 95 ? 11.984 2.539 8.735 1.00 83.94 95 LYS A C 1
ATOM 748 O O . LYS A 1 95 ? 10.918 3.064 9.054 1.00 83.94 95 LYS A O 1
ATOM 753 N N . PRO A 1 96 ? 12.347 1.315 9.169 1.00 80.12 96 PRO A N 1
ATOM 754 C CA . PRO A 1 96 ? 11.497 0.496 10.037 1.00 80.12 96 PRO A CA 1
ATOM 755 C C . PRO A 1 96 ? 11.057 1.223 11.308 1.00 80.12 96 PRO A C 1
ATOM 757 O O . PRO A 1 96 ? 9.914 1.075 11.722 1.00 80.12 96 PRO A O 1
ATOM 760 N N . GLU A 1 97 ? 11.929 2.069 11.864 1.00 83.25 97 GLU A N 1
ATOM 761 C CA . GLU A 1 97 ? 11.638 2.897 13.040 1.00 83.25 97 GLU A CA 1
ATOM 762 C C . GLU A 1 97 ? 10.393 3.775 12.846 1.00 83.25 97 GLU A C 1
ATOM 764 O O . GLU A 1 97 ? 9.579 3.868 13.753 1.00 83.25 97 GLU A O 1
ATOM 769 N N . ILE A 1 98 ? 10.200 4.375 11.663 1.00 79.94 98 ILE A N 1
ATOM 770 C CA . ILE A 1 98 ? 9.045 5.250 11.392 1.00 79.94 98 ILE A CA 1
ATOM 771 C C . ILE A 1 98 ? 7.754 4.433 11.377 1.00 79.94 98 ILE A C 1
ATOM 773 O O . ILE A 1 98 ? 6.766 4.823 11.986 1.00 79.94 98 ILE A O 1
ATOM 777 N N . VAL A 1 99 ? 7.777 3.270 10.723 1.00 80.94 99 VAL A N 1
ATOM 778 C CA . VAL A 1 99 ? 6.609 2.382 10.646 1.00 80.94 99 VAL A CA 1
ATOM 779 C C . VAL A 1 99 ? 6.246 1.839 12.029 1.00 80.94 99 VAL A C 1
ATOM 781 O O . VAL A 1 99 ? 5.071 1.721 12.355 1.00 80.94 99 VAL A O 1
ATOM 784 N N . GLN A 1 100 ? 7.243 1.545 12.866 1.00 83.38 100 GLN A N 1
ATOM 785 C CA . GLN A 1 100 ? 7.029 1.046 14.225 1.00 83.38 100 GLN A CA 1
ATOM 786 C C . GLN A 1 100 ? 6.441 2.096 15.177 1.00 83.38 100 GLN A C 1
ATOM 788 O O . GLN A 1 100 ? 5.757 1.705 16.120 1.00 83.38 100 GLN A O 1
ATOM 793 N N . LEU A 1 101 ? 6.653 3.399 14.942 1.00 84.38 101 LEU A N 1
ATOM 794 C CA . LEU A 1 101 ? 6.034 4.460 15.754 1.00 84.38 101 LEU A CA 1
ATOM 795 C C . LEU A 1 101 ? 4.501 4.457 15.662 1.00 84.38 101 LEU A C 1
ATOM 797 O O . LEU A 1 101 ? 3.835 4.890 16.599 1.00 84.38 101 LEU A O 1
ATOM 801 N N . GLU A 1 102 ? 3.939 3.944 14.566 1.00 78.19 102 GLU A N 1
ATOM 802 C CA . GLU A 1 102 ? 2.488 3.826 14.369 1.00 78.19 102 GLU A CA 1
ATOM 803 C C . GLU A 1 102 ? 1.909 2.520 14.939 1.00 78.19 102 GLU A C 1
ATOM 805 O O . GLU A 1 102 ? 0.700 2.295 14.877 1.00 78.19 102 GLU A O 1
ATOM 810 N N . MET A 1 103 ? 2.753 1.645 15.495 1.00 83.12 103 MET A N 1
ATOM 811 C CA . MET A 1 103 ? 2.363 0.319 15.964 1.00 83.12 103 MET A CA 1
ATOM 812 C C . MET A 1 103 ? 2.303 0.240 17.488 1.00 83.12 103 MET A C 1
ATOM 814 O O . MET A 1 103 ? 3.144 0.765 18.217 1.00 83.12 103 MET A O 1
ATOM 818 N N . THR A 1 104 ? 1.338 -0.516 18.002 1.00 84.31 104 THR A N 1
ATOM 819 C CA . THR A 1 104 ? 1.281 -0.851 19.425 1.00 84.31 104 THR A CA 1
ATOM 820 C C . THR A 1 104 ? 2.339 -1.898 19.789 1.00 84.31 104 THR A C 1
ATOM 822 O O . THR A 1 104 ? 2.760 -2.722 18.973 1.00 84.31 104 THR A O 1
ATOM 825 N N . LYS A 1 105 ? 2.714 -1.961 21.075 1.00 83.88 105 LYS A N 1
ATOM 826 C CA . LYS A 1 105 ? 3.657 -2.970 21.605 1.00 83.88 105 LYS A CA 1
ATOM 827 C C . LYS A 1 105 ? 3.261 -4.414 21.252 1.00 83.88 105 LYS A C 1
ATOM 829 O O . LYS A 1 105 ? 4.129 -5.251 21.011 1.00 83.88 105 LYS A O 1
ATOM 834 N N . LYS A 1 106 ? 1.955 -4.714 21.219 1.00 82.88 106 LYS A N 1
ATOM 835 C CA . LYS A 1 106 ? 1.430 -6.042 20.858 1.00 82.88 106 LYS A CA 1
ATOM 836 C C . LYS A 1 106 ? 1.678 -6.361 19.382 1.00 82.88 106 LYS A C 1
ATOM 838 O O . LYS A 1 106 ? 2.035 -7.489 19.057 1.00 82.88 106 LYS A O 1
ATOM 843 N N . GLU A 1 107 ? 1.517 -5.378 18.505 1.00 80.62 107 GLU A N 1
ATOM 844 C CA . GLU A 1 107 ? 1.710 -5.536 17.062 1.00 80.62 107 GLU A CA 1
ATOM 845 C C . GLU A 1 107 ? 3.191 -5.673 16.709 1.00 80.62 107 GLU A C 1
ATOM 847 O O . GLU A 1 107 ? 3.548 -6.544 15.920 1.00 80.62 107 GLU A O 1
ATOM 852 N N . ILE A 1 108 ? 4.061 -4.904 17.372 1.00 81.94 108 ILE A N 1
ATOM 853 C CA . ILE A 1 108 ? 5.521 -5.037 17.242 1.00 81.94 108 ILE A CA 1
ATOM 854 C C . ILE A 1 108 ? 5.970 -6.446 17.658 1.00 81.94 108 ILE A C 1
ATOM 856 O O . ILE A 1 108 ? 6.748 -7.087 16.955 1.00 81.94 108 ILE A O 1
ATOM 860 N N . LYS A 1 109 ? 5.432 -6.982 18.764 1.00 79.94 109 LYS A N 1
ATOM 861 C CA . LYS A 1 109 ? 5.722 -8.356 19.207 1.00 79.94 109 LYS A CA 1
ATOM 862 C C . LYS A 1 109 ? 5.264 -9.405 18.185 1.00 79.94 109 LYS A C 1
ATOM 864 O O . LYS A 1 109 ? 5.971 -10.381 17.950 1.00 79.94 109 LYS A O 1
ATOM 869 N N . ASN A 1 110 ? 4.100 -9.201 17.569 1.00 75.62 110 ASN A N 1
ATOM 870 C CA . ASN A 1 110 ? 3.531 -10.118 16.578 1.00 75.62 110 ASN A CA 1
ATOM 871 C C . ASN A 1 110 ? 4.216 -10.046 15.202 1.00 75.62 110 ASN A C 1
ATOM 873 O O . ASN A 1 110 ? 4.083 -10.984 14.422 1.00 75.62 110 ASN A O 1
ATOM 877 N N . MET A 1 111 ? 4.958 -8.974 14.906 1.00 70.31 111 MET A N 1
ATOM 878 C CA . MET A 1 111 ? 5.780 -8.871 13.696 1.00 70.31 111 MET A CA 1
ATOM 879 C C . MET A 1 111 ? 6.982 -9.822 13.681 1.00 70.31 111 MET A C 1
ATOM 881 O O . MET A 1 111 ? 7.556 -10.035 12.617 1.00 70.31 111 MET A O 1
ATOM 885 N N . GLY A 1 112 ? 7.373 -10.390 14.827 1.00 57.53 112 GLY A N 1
ATOM 886 C CA . GLY A 1 112 ? 8.465 -11.362 14.891 1.00 57.53 112 GLY A CA 1
ATOM 887 C C . GLY A 1 112 ? 9.832 -10.798 14.498 1.00 57.53 112 GLY A C 1
ATOM 888 O O . GLY A 1 112 ? 10.646 -11.540 13.955 1.00 57.53 112 GLY A O 1
ATOM 889 N N . VAL A 1 113 ? 10.099 -9.511 14.758 1.00 48.22 113 VAL A N 1
ATOM 890 C CA . VAL A 1 113 ? 11.442 -8.941 14.572 1.00 48.22 113 VAL A CA 1
ATOM 891 C C . VAL A 1 113 ? 12.378 -9.551 15.625 1.00 48.22 113 VAL A C 1
ATOM 893 O O . VAL A 1 113 ? 12.357 -9.156 16.790 1.00 48.22 113 VAL A O 1
ATOM 896 N N . ARG A 1 114 ? 13.143 -10.563 15.212 1.00 38.59 114 ARG A N 1
ATOM 897 C CA . ARG A 1 114 ? 14.497 -10.817 15.714 1.00 38.59 114 ARG A CA 1
ATOM 898 C C . ARG A 1 114 ? 15.478 -10.145 14.769 1.00 38.59 114 ARG A C 1
ATOM 900 O O . ARG A 1 114 ? 15.210 -10.193 13.547 1.00 38.59 114 ARG A O 1
#

Radius of gyration: 18.39 Å; chains: 1; bounding box: 47×35×46 Å

Foldseek 3Di:
DKDKDQFDPPFQPDDVPDDDAPPGDGGHGAQDDPVRDTDMDMWDKDFPPVCPVVQVPDDPVRDDDRIDGDQDFACFPVHGGDRDDPPDDTHHDDDVVVSCVVDDPVSVVVVPDD

Secondary structure (DSSP, 8-state):
-EEEE-BPTT---S-TT----TT-----B-EETTTTEE--EEEEEEE-THHHHHTTT--TTT---SEEEP---B-BSS-SSBPPPTT----B---HHHHHHTS-HHHHHHTT--

pLDDT: mean 82.48, std 10.48, range [38.59, 94.69]

Sequence (114 aa):
MATYRGFKKGSITVKVGQTVFPYTKVGLNTKSGSNGMYNISLLLTYLKSNDLESSKNQNLQNSKSLYGFVNPHFYTLENGNLILENNKFYTSAKKPEIVQLEMTKKEIKNMGVR